Protein AF-A0A920GKY6-F1 (afdb_monomer_lite)

Structure (mmCIF, N/CA/C/O backbone):
data_AF-A0A920GKY6-F1
#
_entry.id   AF-A0A920GKY6-F1
#
loop_
_atom_site.group_PDB
_atom_site.id
_atom_site.type_symbol
_atom_site.label_atom_id
_atom_site.label_alt_id
_atom_site.label_comp_id
_atom_site.label_asym_id
_atom_site.label_entity_id
_atom_site.label_seq_id
_atom_site.pdbx_PDB_ins_code
_atom_site.Cartn_x
_atom_site.Cartn_y
_atom_site.Cartn_z
_atom_site.occupancy
_atom_site.B_iso_or_equiv
_atom_site.auth_seq_id
_atom_site.auth_comp_id
_atom_site.auth_asym_id
_atom_site.auth_atom_id
_atom_site.pdbx_PDB_model_num
ATOM 1 N N . MET A 1 1 ? -17.896 9.417 9.232 1.00 72.88 1 MET A N 1
ATOM 2 C CA . MET A 1 1 ? -17.866 8.011 9.676 1.00 72.88 1 MET A CA 1
ATOM 3 C C . MET A 1 1 ? -18.155 7.912 11.170 1.00 72.88 1 MET A C 1
ATOM 5 O O . MET A 1 1 ? -19.228 7.448 11.510 1.00 72.88 1 MET A O 1
ATOM 9 N N . TYR A 1 2 ? -17.292 8.456 12.038 1.00 80.12 2 TYR A N 1
ATOM 10 C CA . TYR A 1 2 ? -17.391 8.294 13.503 1.00 80.12 2 TYR A CA 1
ATOM 11 C C . TYR A 1 2 ? -17.757 9.585 14.259 1.00 80.12 2 TYR A C 1
ATOM 13 O O . TYR A 1 2 ? -17.072 9.969 15.203 1.00 80.12 2 TYR A O 1
ATOM 21 N N . LYS A 1 3 ? -18.755 10.343 13.785 1.00 84.50 3 LYS A N 1
ATOM 22 C CA . LYS A 1 3 ? -19.100 11.641 14.401 1.00 84.50 3 LYS A CA 1
ATOM 23 C C . LYS A 1 3 ? -19.996 11.473 15.633 1.00 84.50 3 LYS A C 1
ATOM 25 O O . LYS A 1 3 ? -19.846 12.210 16.600 1.00 84.50 3 LYS A O 1
ATOM 30 N N . ASP A 1 4 ? -20.925 10.527 15.568 1.00 86.75 4 ASP A N 1
ATOM 31 C CA . ASP A 1 4 ? -21.940 10.257 16.585 1.00 86.75 4 ASP A CA 1
ATOM 32 C C . ASP A 1 4 ? -22.305 8.762 16.591 1.00 86.75 4 ASP A C 1
ATOM 34 O O . ASP A 1 4 ? -21.926 8.004 15.694 1.00 86.75 4 ASP A O 1
ATOM 38 N N . GLU A 1 5 ? -23.031 8.316 17.614 1.00 86.56 5 GLU A N 1
ATOM 39 C CA . GLU A 1 5 ? -23.438 6.911 17.765 1.00 86.56 5 GLU A CA 1
ATOM 40 C C . GLU A 1 5 ? -24.434 6.465 16.679 1.00 86.56 5 GLU A C 1
ATOM 42 O O . GLU A 1 5 ? -24.473 5.297 16.275 1.00 86.56 5 GLU A O 1
ATOM 47 N N . ALA A 1 6 ? -25.241 7.400 16.170 1.00 90.62 6 ALA A N 1
ATOM 48 C CA . ALA A 1 6 ? -26.190 7.129 15.097 1.00 90.62 6 ALA A CA 1
ATOM 49 C C . ALA A 1 6 ? -25.467 6.730 13.800 1.00 90.62 6 ALA A C 1
ATOM 51 O O . ALA A 1 6 ? -25.889 5.789 13.134 1.00 90.62 6 ALA A O 1
ATOM 52 N N . SER A 1 7 ? -24.355 7.390 13.475 1.00 87.62 7 SER A N 1
ATOM 53 C CA . SER A 1 7 ? -23.512 7.085 12.317 1.00 87.62 7 SER A CA 1
ATOM 54 C C . SER A 1 7 ? -22.538 5.931 12.571 1.00 87.62 7 SER A C 1
ATOM 56 O O . SER A 1 7 ? -22.391 5.068 11.708 1.00 87.62 7 SER A O 1
ATOM 58 N N . SER A 1 8 ? -21.919 5.849 13.751 1.00 85.69 8 SER A N 1
ATOM 59 C CA . SER A 1 8 ? -20.837 4.884 14.035 1.00 85.69 8 SER A CA 1
ATOM 60 C C . SER A 1 8 ? -21.281 3.416 14.006 1.00 85.69 8 SER A C 1
ATOM 62 O O . SER A 1 8 ? -20.471 2.526 13.728 1.00 85.69 8 SER A O 1
ATOM 64 N N . ARG A 1 9 ? -22.572 3.143 14.238 1.00 88.44 9 ARG A N 1
ATOM 65 C CA . ARG A 1 9 ? -23.128 1.779 14.212 1.00 88.44 9 ARG A CA 1
ATOM 66 C C . ARG A 1 9 ? -23.032 1.086 12.848 1.00 88.44 9 ARG A C 1
ATOM 68 O O . ARG A 1 9 ? -23.122 -0.130 12.803 1.00 88.44 9 ARG A O 1
ATOM 75 N N . TYR A 1 10 ? -22.830 1.836 11.763 1.00 88.81 10 TYR A N 1
ATOM 76 C CA . TYR A 1 10 ? -22.841 1.305 10.394 1.00 88.81 10 TYR A CA 1
ATOM 77 C C . TYR A 1 10 ? -21.455 1.004 9.800 1.00 88.81 10 TYR A C 1
ATOM 79 O O . TYR A 1 10 ? -21.377 0.617 8.640 1.00 88.81 10 TYR A O 1
ATOM 87 N N . TYR A 1 11 ? -20.360 1.214 10.539 1.00 83.62 11 TYR A N 1
ATOM 88 C CA . TYR A 1 11 ? -19.008 1.162 9.956 1.00 83.62 11 TYR A CA 1
ATOM 89 C C . TYR A 1 11 ? -18.074 0.222 10.696 1.00 83.62 11 TYR A C 1
ATOM 91 O O . TYR A 1 11 ? -17.544 0.656 11.693 1.00 83.62 11 TYR A O 1
ATOM 99 N N . ASP A 1 12 ? -17.814 -1.012 10.278 1.00 83.12 12 ASP A N 1
ATOM 100 C CA . ASP A 1 12 ? -16.954 -1.945 11.045 1.00 83.12 12 ASP A CA 1
ATOM 101 C C . ASP A 1 12 ? -15.446 -1.705 10.962 1.00 83.12 12 ASP A C 1
ATOM 103 O O . ASP A 1 12 ? -14.667 -2.394 11.626 1.00 83.12 12 ASP A O 1
ATOM 107 N N . GLY A 1 13 ? -15.014 -0.722 10.175 1.00 82.94 13 GLY A N 1
ATOM 108 C CA . GLY A 1 13 ? -13.602 -0.512 9.893 1.00 82.94 13 GLY A CA 1
ATOM 109 C C . GLY A 1 13 ? -13.310 0.767 9.145 1.00 82.94 13 GLY A C 1
ATOM 110 O O . GLY A 1 13 ? -14.203 1.416 8.597 1.00 82.94 13 GLY A O 1
ATOM 111 N N . THR A 1 14 ? -12.020 1.068 9.059 1.00 83.31 14 THR A N 1
ATOM 112 C CA . THR A 1 14 ? -11.485 1.984 8.054 1.00 83.31 14 THR A CA 1
ATOM 113 C C . THR A 1 14 ? -10.545 1.202 7.145 1.00 83.31 14 THR A C 1
ATOM 115 O O . THR A 1 14 ? -9.570 0.627 7.607 1.00 83.31 14 THR A O 1
ATOM 118 N N . ALA A 1 15 ? -10.810 1.173 5.842 1.00 84.56 15 ALA A N 1
ATOM 119 C CA . ALA A 1 15 ? -9.850 0.636 4.881 1.00 84.56 15 ALA A CA 1
ATOM 120 C C . ALA A 1 15 ? -8.891 1.746 4.419 1.00 84.56 15 ALA A C 1
ATOM 122 O O . ALA A 1 15 ? -9.326 2.878 4.196 1.00 84.56 15 ALA A O 1
ATOM 123 N N . ILE A 1 16 ? -7.602 1.431 4.275 1.00 82.12 16 ILE A N 1
ATOM 124 C CA . ILE A 1 16 ? -6.538 2.388 3.928 1.00 82.12 16 ILE A CA 1
ATOM 125 C C . ILE A 1 16 ? -5.760 1.869 2.720 1.00 82.12 16 ILE A C 1
ATOM 127 O O . ILE A 1 16 ? -5.479 0.677 2.631 1.00 82.12 16 ILE A O 1
ATOM 131 N N . HIS A 1 17 ? -5.414 2.756 1.786 1.00 83.75 17 HIS A N 1
ATOM 132 C CA . HIS A 1 17 ? -4.633 2.426 0.592 1.00 83.75 17 HIS A CA 1
ATOM 133 C C . HIS A 1 17 ? -3.266 3.128 0.607 1.00 83.75 17 HIS A C 1
ATOM 135 O O . HIS A 1 17 ? -3.189 4.287 1.015 1.00 83.75 17 HIS A O 1
ATOM 141 N N . TRP A 1 18 ? -2.208 2.476 0.106 1.00 77.38 18 TRP A N 1
ATOM 142 C CA . TRP A 1 18 ? -0.833 3.003 0.160 1.00 77.38 18 TRP A CA 1
ATOM 143 C C . TRP A 1 18 ? -0.257 3.365 -1.214 1.00 77.38 18 TRP A C 1
ATOM 145 O O . TRP A 1 18 ? 0.409 2.571 -1.882 1.00 77.38 18 TRP A O 1
ATOM 155 N N . TYR A 1 19 ? -0.440 4.625 -1.614 1.00 81.00 19 TYR A N 1
ATOM 156 C CA . TYR A 1 19 ? 0.114 5.159 -2.869 1.00 81.00 19 TYR A CA 1
ATOM 157 C C . TYR A 1 19 ? 1.078 6.332 -2.684 1.00 81.00 19 TYR A C 1
ATOM 159 O O . TYR A 1 19 ? 1.637 6.799 -3.672 1.00 81.00 19 TYR A O 1
ATOM 167 N N . GLU A 1 20 ? 1.287 6.785 -1.449 1.00 87.25 20 GLU A N 1
ATOM 168 C CA . GLU A 1 20 ? 1.950 8.060 -1.142 1.00 87.25 20 GLU A CA 1
ATOM 169 C C . GLU A 1 20 ? 3.467 7.943 -0.925 1.00 87.25 20 GLU A C 1
ATOM 171 O O . GLU A 1 20 ? 4.168 8.949 -0.929 1.00 87.25 20 GLU A O 1
ATOM 176 N N . SER A 1 21 ? 4.003 6.728 -0.774 1.00 90.69 21 SER A N 1
ATOM 177 C CA . SER A 1 21 ? 5.447 6.493 -0.695 1.00 90.69 21 SER A CA 1
ATOM 178 C C . SER A 1 21 ? 5.827 5.090 -1.172 1.00 90.69 21 SER A C 1
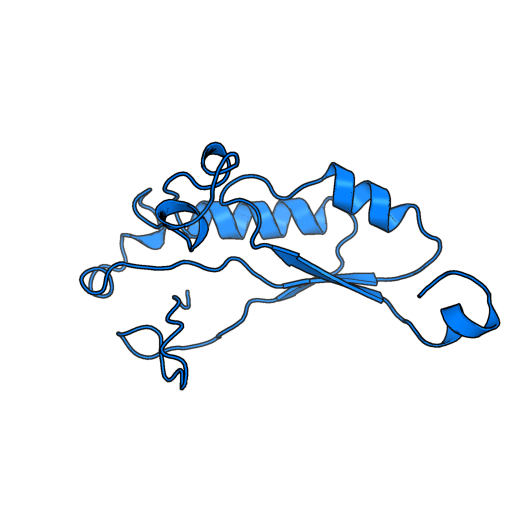ATOM 180 O O . SER A 1 21 ? 5.033 4.148 -1.100 1.00 90.69 21 SER A O 1
ATOM 182 N N . THR A 1 22 ? 7.063 4.941 -1.655 1.00 90.44 22 THR A N 1
ATOM 183 C CA . THR A 1 22 ? 7.682 3.639 -1.944 1.00 90.44 22 THR A CA 1
ATOM 184 C C . THR A 1 22 ? 8.471 3.071 -0.769 1.00 90.44 22 THR A C 1
ATOM 186 O O . THR A 1 22 ? 8.962 1.940 -0.861 1.00 90.44 22 THR A O 1
ATOM 189 N N . TYR A 1 23 ? 8.621 3.826 0.326 1.00 91.31 23 TYR A N 1
ATOM 190 C CA . TYR A 1 23 ? 9.391 3.379 1.479 1.00 91.31 23 TYR A CA 1
ATOM 191 C C . TYR A 1 23 ? 8.773 3.663 2.845 1.00 91.31 23 TYR A C 1
ATOM 193 O O . TYR A 1 23 ? 9.112 2.941 3.787 1.00 91.31 23 TYR A O 1
ATOM 201 N N . ASP A 1 24 ? 7.942 4.690 2.963 1.00 92.81 24 ASP A N 1
ATOM 202 C CA . ASP A 1 24 ? 7.258 5.038 4.197 1.00 92.81 24 ASP A CA 1
ATOM 203 C C . ASP A 1 24 ? 5.864 4.409 4.209 1.00 92.81 24 ASP A C 1
ATOM 205 O O . ASP A 1 24 ? 5.128 4.482 3.226 1.00 92.81 24 ASP A O 1
ATOM 209 N N . TYR A 1 25 ? 5.526 3.769 5.322 1.00 89.06 25 TYR A N 1
ATOM 210 C CA . TYR A 1 25 ? 4.214 3.168 5.553 1.00 89.06 25 TYR A CA 1
ATOM 211 C C . TYR A 1 25 ? 3.365 4.019 6.508 1.00 89.06 25 TYR A C 1
ATOM 213 O O . TYR A 1 25 ? 2.309 3.564 6.940 1.00 89.06 25 TYR A O 1
ATOM 221 N N . PHE A 1 26 ? 3.822 5.239 6.830 1.00 92.50 26 PHE A N 1
ATOM 222 C CA . PHE A 1 26 ? 3.060 6.268 7.541 1.00 92.50 26 PHE A CA 1
ATOM 223 C C . PHE A 1 26 ? 2.519 5.781 8.901 1.00 92.50 26 PHE A C 1
ATOM 225 O O . PHE A 1 26 ? 1.305 5.710 9.128 1.00 92.50 26 PHE A O 1
ATOM 232 N N . PRO A 1 27 ? 3.416 5.388 9.831 1.00 91.56 27 PRO A N 1
ATOM 233 C CA . PRO A 1 27 ? 3.019 4.872 11.139 1.00 91.56 27 PRO A CA 1
ATOM 234 C C . PRO A 1 27 ? 2.226 5.894 11.959 1.00 91.56 27 PRO A C 1
ATOM 236 O O . PRO A 1 27 ? 1.320 5.508 12.693 1.00 91.56 27 PRO A O 1
ATOM 239 N N . GLU A 1 28 ? 2.534 7.190 11.857 1.00 92.75 28 GLU A N 1
ATOM 240 C CA . GLU A 1 28 ? 1.853 8.225 12.644 1.00 92.75 28 GLU A CA 1
ATOM 241 C C . GLU A 1 28 ? 0.375 8.342 12.262 1.00 92.75 28 GLU A C 1
ATOM 243 O O . GLU A 1 28 ? -0.488 8.471 13.133 1.00 92.75 28 GLU A O 1
ATOM 248 N N . GLU A 1 29 ? 0.071 8.217 10.975 1.00 90.06 29 GLU A N 1
ATOM 249 C CA . GLU A 1 29 ? -1.267 8.232 10.403 1.00 90.06 29 GLU A CA 1
ATOM 250 C C . GLU A 1 29 ? -2.060 6.995 10.830 1.00 90.06 29 GLU A C 1
ATOM 252 O O . GLU A 1 29 ? -3.232 7.113 11.198 1.00 90.06 29 GLU A O 1
ATOM 257 N N . LEU A 1 30 ? -1.415 5.824 10.858 1.00 88.31 30 LEU A N 1
ATOM 258 C CA . LEU A 1 30 ? -2.015 4.592 11.372 1.00 88.31 30 LEU A CA 1
ATOM 259 C C . LEU A 1 30 ? -2.333 4.700 12.869 1.00 88.31 30 LEU A C 1
ATOM 261 O O . LEU A 1 30 ? -3.449 4.402 13.298 1.00 88.31 30 LEU A O 1
ATOM 265 N N . GLN A 1 31 ? -1.392 5.202 13.670 1.00 89.00 31 GLN A N 1
ATOM 266 C CA . GLN A 1 31 ? -1.604 5.428 15.102 1.00 89.00 31 GLN A CA 1
ATOM 267 C C . GLN A 1 31 ? -2.677 6.496 15.351 1.00 89.00 31 GLN A C 1
ATOM 269 O O . GLN A 1 31 ? -3.483 6.378 16.275 1.00 89.00 31 GLN A O 1
ATOM 274 N N . TYR A 1 32 ? -2.725 7.542 14.525 1.00 87.06 32 TYR A N 1
ATOM 275 C CA . TYR A 1 32 ? -3.779 8.549 14.571 1.00 87.06 32 TYR A CA 1
ATOM 276 C C . TYR A 1 32 ? -5.153 7.945 14.258 1.00 87.06 32 TYR A C 1
ATOM 278 O O . TYR A 1 32 ? -6.118 8.228 14.972 1.00 87.06 32 TYR A O 1
ATOM 286 N N . ALA A 1 33 ? -5.243 7.093 13.234 1.00 82.62 33 ALA A N 1
ATOM 287 C CA . ALA A 1 33 ? -6.472 6.396 12.878 1.00 82.62 33 ALA A CA 1
ATOM 288 C C . ALA A 1 33 ? -6.947 5.476 14.015 1.00 82.62 33 ALA A C 1
ATOM 290 O O . ALA A 1 33 ? -8.128 5.505 14.362 1.00 82.62 33 ALA A O 1
ATOM 291 N N . HIS A 1 34 ? -6.031 4.749 14.662 1.00 83.75 34 HIS A N 1
ATOM 292 C CA . HIS A 1 34 ? -6.350 3.843 15.770 1.00 83.75 34 HIS A CA 1
ATOM 293 C C . HIS A 1 34 ? -6.887 4.550 17.026 1.00 83.75 34 HIS A C 1
ATOM 295 O O . HIS A 1 34 ? -7.708 3.992 17.750 1.00 83.75 34 HIS A O 1
ATOM 301 N N . LYS A 1 35 ? -6.492 5.806 17.287 1.00 82.75 35 LYS A N 1
ATOM 302 C CA . LYS A 1 35 ? -7.019 6.590 18.427 1.00 82.75 35 LYS A CA 1
ATOM 303 C C . LYS A 1 35 ? -8.536 6.820 18.359 1.00 82.75 35 LYS A C 1
ATOM 305 O O . LYS A 1 35 ? -9.126 7.281 19.337 1.00 82.75 35 LYS A O 1
ATOM 310 N N . ARG A 1 36 ? -9.181 6.553 17.219 1.00 74.00 36 ARG A N 1
ATOM 311 C CA . ARG A 1 36 ? -10.638 6.628 17.069 1.00 74.00 36 ARG A CA 1
ATOM 312 C C . ARG A 1 36 ? -11.268 5.362 17.676 1.00 74.00 36 ARG A C 1
ATOM 314 O O . ARG A 1 36 ? -10.872 4.258 17.312 1.00 74.00 36 ARG A O 1
ATOM 321 N N . PRO A 1 37 ? -12.247 5.491 18.588 1.00 58.19 37 PRO A N 1
ATOM 322 C CA . PRO A 1 37 ? -12.835 4.343 19.264 1.00 58.19 37 PRO A CA 1
ATOM 323 C C . PRO A 1 37 ? -13.547 3.441 18.259 1.00 58.19 37 PRO A C 1
ATOM 325 O O . PRO A 1 37 ? -14.510 3.864 17.626 1.00 58.19 37 PRO A O 1
ATOM 328 N N . GLN A 1 38 ? -13.064 2.197 18.199 1.00 57.41 38 GLN A N 1
ATOM 329 C CA . GLN A 1 38 ? -13.552 1.095 17.379 1.00 57.41 38 GLN A CA 1
ATOM 330 C C . GLN A 1 38 ? -13.450 1.389 15.883 1.00 57.41 38 GLN A C 1
ATOM 332 O O . GLN A 1 38 ? -14.263 2.143 15.355 1.00 57.41 38 GLN A O 1
ATOM 337 N N . LYS A 1 39 ? -12.511 0.722 15.196 1.00 58.03 39 LYS A N 1
ATOM 338 C CA . LYS A 1 39 ? -12.844 -0.268 14.160 1.00 58.03 39 LYS A CA 1
ATOM 339 C C . LYS A 1 39 ? -11.675 -0.590 13.212 1.00 58.03 39 LYS A C 1
ATOM 341 O O . LYS A 1 39 ? -10.809 0.237 12.941 1.00 58.03 39 LYS A O 1
ATOM 346 N N . ILE A 1 40 ? -11.679 -1.846 12.778 1.00 54.44 40 ILE A N 1
ATOM 347 C CA . ILE A 1 40 ? -10.619 -2.615 12.116 1.00 54.44 40 ILE A CA 1
ATOM 348 C C . ILE A 1 40 ? -9.985 -1.847 10.951 1.00 54.44 40 ILE A C 1
ATOM 350 O O . ILE A 1 40 ? -10.700 -1.363 10.067 1.00 54.44 40 ILE A O 1
ATOM 354 N N . SER A 1 41 ? -8.653 -1.756 10.922 1.00 55.34 41 SER A N 1
ATOM 355 C CA . SER A 1 41 ? -7.948 -1.194 9.767 1.00 55.34 41 SER A CA 1
ATOM 356 C C . SER A 1 41 ? -7.555 -2.311 8.804 1.00 55.34 41 SER A C 1
ATOM 358 O O . SER A 1 41 ? -6.807 -3.206 9.178 1.00 55.34 41 SER A O 1
ATOM 360 N N . HIS A 1 42 ? -8.069 -2.281 7.572 1.00 52.28 42 HIS A N 1
ATOM 361 C CA . HIS A 1 42 ? -7.614 -3.159 6.486 1.00 52.28 42 HIS A CA 1
ATOM 362 C C . HIS A 1 42 ? -6.748 -2.339 5.534 1.00 52.28 42 HIS A C 1
ATOM 364 O O . HIS A 1 42 ? -7.191 -1.306 5.030 1.00 52.28 42 HIS A O 1
ATOM 370 N N . SER A 1 43 ? -5.520 -2.784 5.281 1.00 50.25 43 SER A N 1
ATOM 371 C CA . SER A 1 43 ? -4.623 -2.128 4.331 1.00 50.25 43 SER A CA 1
ATOM 372 C C . SER A 1 43 ? -4.725 -2.767 2.946 1.00 50.25 43 SER A C 1
ATOM 374 O O . SER A 1 43 ? -4.729 -3.992 2.819 1.00 50.25 43 SER A O 1
ATOM 376 N N . ASN A 1 44 ? -4.777 -1.931 1.909 1.00 47.09 44 ASN A N 1
ATOM 377 C CA . ASN A 1 44 ? -4.731 -2.328 0.509 1.00 47.09 44 ASN A CA 1
ATOM 378 C C . ASN A 1 44 ? -3.580 -1.608 -0.223 1.00 47.09 44 ASN A C 1
ATOM 380 O O . ASN A 1 44 ? -3.669 -0.435 -0.584 1.00 47.09 44 ASN A O 1
ATOM 384 N N . ARG A 1 45 ? -2.515 -2.384 -0.436 1.00 55.38 45 ARG A N 1
ATOM 385 C CA . ARG A 1 45 ? -1.535 -2.357 -1.535 1.00 55.38 45 ARG A CA 1
ATOM 386 C C . ARG A 1 45 ? -0.638 -1.140 -1.869 1.00 55.38 45 ARG A C 1
ATOM 388 O O . ARG A 1 45 ? -1.062 0.005 -1.926 1.00 55.38 45 ARG A O 1
ATOM 395 N N . SER A 1 46 ? 0.573 -1.521 -2.331 1.00 44.19 46 SER A N 1
ATOM 396 C CA . SER A 1 46 ? 1.543 -0.868 -3.241 1.00 44.19 46 SER A CA 1
ATOM 397 C C . SER A 1 46 ? 1.255 -0.998 -4.768 1.00 44.19 46 SER A C 1
ATOM 399 O O . SER A 1 46 ? 1.277 -2.091 -5.343 1.00 44.19 46 SER A O 1
ATOM 401 N N . LEU A 1 47 ? 1.103 0.128 -5.483 1.00 51.03 47 LEU A N 1
ATOM 402 C CA . LEU A 1 47 ? 1.255 0.175 -6.951 1.00 51.03 47 LEU A CA 1
ATOM 403 C C . LEU A 1 47 ? 2.743 0.049 -7.310 1.00 51.03 47 LEU A C 1
ATOM 405 O O . LEU A 1 47 ? 3.540 0.879 -6.874 1.00 51.03 47 LEU A O 1
ATOM 409 N N . CYS A 1 48 ? 3.117 -0.918 -8.149 1.00 53.94 48 CYS A N 1
ATOM 410 C CA . CYS A 1 48 ? 4.395 -0.875 -8.864 1.00 53.94 48 CYS A CA 1
ATOM 411 C C . CYS A 1 48 ? 4.121 -0.693 -10.356 1.00 53.94 48 CYS A C 1
ATOM 413 O O . CYS A 1 48 ? 3.314 -1.425 -10.933 1.00 53.94 48 CYS A O 1
ATOM 415 N N . ARG A 1 49 ? 4.816 0.256 -10.979 1.00 51.53 49 ARG A N 1
ATOM 416 C CA . ARG A 1 49 ? 4.812 0.483 -12.422 1.00 51.53 49 ARG A CA 1
ATOM 417 C C . ARG A 1 49 ? 6.173 0.061 -12.962 1.00 51.53 49 ARG A C 1
ATOM 419 O O . ARG A 1 49 ? 7.188 0.682 -12.654 1.00 51.53 49 ARG A O 1
ATOM 426 N N . LEU A 1 50 ? 6.195 -1.006 -13.756 1.00 53.81 50 LEU A N 1
ATOM 427 C CA . LEU A 1 50 ? 7.396 -1.445 -14.465 1.00 53.81 50 LEU A CA 1
ATOM 428 C C . LEU A 1 50 ? 7.401 -0.874 -15.883 1.00 53.81 50 LEU A C 1
ATOM 430 O O . LEU A 1 50 ? 6.376 -0.839 -16.564 1.00 53.81 50 LEU A O 1
ATOM 434 N N . ARG A 1 51 ? 8.578 -0.466 -16.357 1.00 50.62 51 ARG A N 1
ATOM 435 C CA . ARG A 1 51 ? 8.800 -0.221 -17.785 1.00 50.62 51 ARG A CA 1
ATOM 436 C C . ARG A 1 51 ? 8.726 -1.575 -18.508 1.00 50.62 51 ARG A C 1
ATOM 438 O O . ARG A 1 51 ? 9.331 -2.540 -18.046 1.00 50.62 51 ARG A O 1
ATOM 445 N N . SER A 1 52 ? 8.009 -1.642 -19.630 1.00 43.09 52 SER A N 1
ATOM 446 C CA . SER A 1 52 ? 7.527 -2.857 -20.323 1.00 43.09 52 SER A CA 1
ATOM 447 C C . SER A 1 52 ? 8.557 -3.949 -20.676 1.00 43.09 52 SER A C 1
ATOM 449 O O . SER A 1 52 ? 8.160 -5.023 -21.104 1.00 43.09 52 SER A O 1
ATOM 451 N N . ALA A 1 53 ? 9.859 -3.713 -20.504 1.00 41.56 53 ALA A N 1
ATOM 452 C CA . ALA A 1 53 ? 10.925 -4.684 -20.768 1.00 41.56 53 ALA A CA 1
ATOM 453 C C . ALA A 1 53 ? 11.287 -5.581 -19.559 1.00 41.56 53 ALA A C 1
ATOM 455 O O . ALA A 1 53 ? 12.170 -6.424 -19.671 1.00 41.56 53 ALA A O 1
ATOM 456 N N . CYS A 1 54 ? 10.657 -5.392 -18.391 1.00 48.94 54 CYS A N 1
ATOM 457 C CA . CYS A 1 54 ? 11.151 -5.953 -17.120 1.00 48.94 54 CYS A CA 1
ATOM 458 C C . CYS A 1 54 ? 10.544 -7.307 -16.696 1.00 48.94 54 CYS A C 1
ATOM 460 O O . CYS A 1 54 ? 10.988 -7.878 -15.705 1.00 48.94 54 CYS A O 1
ATOM 462 N N . LEU A 1 55 ? 9.540 -7.834 -17.403 1.00 49.34 55 LEU A N 1
ATOM 463 C CA . LEU A 1 55 ? 8.783 -9.017 -16.959 1.00 49.34 55 LEU A CA 1
ATOM 464 C C . LEU A 1 55 ? 9.467 -10.378 -17.183 1.00 49.34 55 LEU A C 1
ATOM 466 O O . LEU A 1 55 ? 8.958 -11.395 -16.720 1.00 49.34 55 LEU A O 1
ATOM 470 N N . GLU A 1 56 ? 10.626 -10.426 -17.840 1.00 51.38 56 GLU A N 1
ATOM 471 C CA . GLU A 1 56 ? 11.312 -11.697 -18.126 1.00 51.38 56 GLU A CA 1
ATOM 472 C C . GLU A 1 56 ? 12.225 -12.197 -16.991 1.00 51.38 56 GLU A C 1
ATOM 474 O O . GLU A 1 56 ? 12.649 -13.352 -17.009 1.00 51.38 56 GLU A O 1
ATOM 479 N N . ARG A 1 57 ? 12.541 -11.375 -15.978 1.00 52.25 57 ARG A N 1
ATOM 480 C CA . ARG A 1 57 ? 13.536 -11.734 -14.950 1.00 52.25 57 ARG A CA 1
ATOM 481 C C . ARG A 1 57 ? 12.9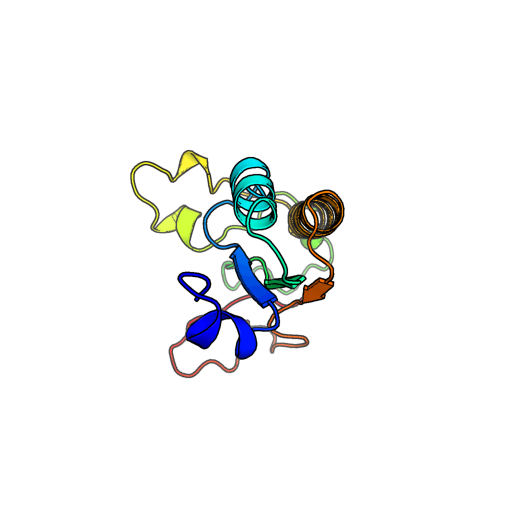22 -11.818 -13.553 1.00 52.25 57 ARG A C 1
ATOM 483 O O . ARG A 1 57 ? 12.750 -10.811 -12.875 1.00 52.25 57 ARG A O 1
ATOM 490 N N . ARG A 1 58 ? 12.722 -13.053 -13.066 1.00 56.97 58 ARG A N 1
ATOM 491 C CA . ARG A 1 58 ? 12.338 -13.390 -11.671 1.00 56.97 58 ARG A CA 1
ATOM 492 C C . ARG A 1 58 ? 13.231 -12.749 -10.591 1.00 56.97 58 ARG A C 1
ATOM 494 O O . ARG A 1 58 ? 12.847 -12.698 -9.432 1.00 56.97 58 ARG A O 1
ATOM 501 N N . GLN A 1 59 ? 14.415 -12.266 -10.960 1.00 56.81 59 GLN A N 1
ATOM 502 C CA . GLN A 1 59 ? 15.413 -11.687 -10.060 1.00 56.81 59 GLN A CA 1
ATOM 503 C C . GLN A 1 59 ? 15.074 -10.253 -9.606 1.00 56.81 59 GLN A C 1
ATOM 505 O O . GLN A 1 59 ? 15.543 -9.810 -8.560 1.00 56.81 59 GLN A O 1
ATOM 510 N N . MET A 1 60 ? 14.194 -9.546 -10.325 1.00 61.53 60 MET A N 1
ATOM 511 C CA . MET A 1 60 ? 13.943 -8.119 -10.088 1.00 61.53 60 MET A CA 1
ATOM 512 C C . MET A 1 60 ? 13.065 -7.805 -8.870 1.00 61.53 60 MET A C 1
ATOM 514 O O . MET A 1 60 ? 13.101 -6.677 -8.388 1.00 61.53 60 MET A O 1
ATOM 518 N N . VAL A 1 61 ? 12.328 -8.773 -8.305 1.00 70.31 61 VAL A N 1
ATOM 519 C CA . VAL A 1 61 ? 11.621 -8.559 -7.021 1.00 70.31 61 VAL A CA 1
ATOM 520 C C . VAL A 1 61 ? 12.591 -8.221 -5.884 1.00 70.31 61 VAL A C 1
ATOM 522 O O . VAL A 1 61 ? 12.197 -7.570 -4.916 1.00 70.31 61 VAL A O 1
ATOM 525 N N . LEU A 1 62 ? 13.858 -8.628 -6.032 1.00 78.44 62 LEU A N 1
ATOM 526 C CA . LEU A 1 62 ? 14.947 -8.397 -5.087 1.00 78.44 62 LEU A CA 1
ATOM 527 C C . LEU A 1 62 ? 15.769 -7.135 -5.416 1.00 78.44 62 LEU A C 1
ATOM 529 O O . LEU A 1 62 ? 16.413 -6.577 -4.527 1.00 78.44 62 LEU A O 1
ATOM 533 N N . GLU A 1 63 ? 15.756 -6.670 -6.668 1.00 84.31 63 GLU A N 1
ATOM 534 C CA . GLU A 1 63 ? 16.574 -5.545 -7.140 1.00 84.31 63 GLU A CA 1
ATOM 535 C C . GLU A 1 63 ? 15.864 -4.198 -6.972 1.00 84.31 63 GLU A C 1
ATOM 537 O O . GLU A 1 63 ? 14.652 -4.088 -7.134 1.00 84.31 63 GLU A O 1
ATOM 542 N N . LYS A 1 64 ? 16.622 -3.129 -6.692 1.00 87.62 64 LYS A N 1
ATOM 543 C CA . LYS A 1 64 ? 16.077 -1.777 -6.476 1.00 87.62 64 LYS A CA 1
ATOM 544 C C . LYS A 1 64 ? 15.829 -1.005 -7.777 1.00 87.62 64 LYS A C 1
ATOM 546 O O . LYS A 1 64 ? 16.246 0.141 -7.905 1.00 87.62 64 LYS A O 1
ATOM 551 N N . GLU A 1 65 ? 15.141 -1.625 -8.729 1.00 85.38 65 GLU A N 1
ATOM 552 C CA . GLU A 1 65 ? 14.872 -1.035 -10.048 1.00 85.38 65 GLU A CA 1
ATOM 553 C C . GLU A 1 65 ? 13.392 -0.723 -10.302 1.00 85.38 65 GLU A C 1
ATOM 555 O O . GLU A 1 65 ? 13.071 -0.031 -11.270 1.00 85.38 65 GLU A O 1
ATOM 560 N N . ALA A 1 66 ? 12.482 -1.176 -9.433 1.00 83.25 66 ALA A N 1
ATOM 561 C CA . ALA A 1 66 ? 11.063 -0.880 -9.579 1.00 83.25 66 ALA A CA 1
ATOM 562 C C . ALA A 1 66 ? 10.751 0.577 -9.220 1.00 83.25 66 ALA A C 1
ATOM 564 O O . ALA A 1 66 ? 11.362 1.169 -8.330 1.00 83.25 66 ALA A O 1
ATOM 565 N N . THR A 1 67 ? 9.753 1.132 -9.899 1.00 86.00 67 THR A N 1
ATOM 566 C CA . THR A 1 67 ? 9.218 2.480 -9.684 1.00 86.00 67 THR A CA 1
ATOM 567 C C . THR A 1 67 ? 7.713 2.410 -9.454 1.00 86.00 67 THR A C 1
ATOM 569 O O . THR A 1 67 ? 7.075 1.412 -9.790 1.00 86.00 67 THR A O 1
ATOM 572 N N . ASP A 1 68 ? 7.120 3.464 -8.907 1.00 86.19 68 ASP A N 1
ATOM 573 C CA . ASP A 1 68 ? 5.669 3.638 -8.875 1.00 86.19 68 ASP A CA 1
ATOM 574 C C . ASP A 1 68 ? 5.246 4.853 -9.716 1.00 86.19 68 ASP A C 1
ATOM 576 O O . ASP A 1 68 ? 6.041 5.421 -10.465 1.00 86.19 68 ASP A O 1
ATOM 580 N N . TRP A 1 69 ? 3.973 5.235 -9.633 1.00 84.56 69 TRP A N 1
ATOM 581 C CA . TRP A 1 69 ? 3.455 6.402 -10.346 1.00 84.56 69 TRP A CA 1
ATOM 582 C C . TRP A 1 69 ? 4.141 7.708 -9.910 1.00 84.56 69 TRP A C 1
ATOM 584 O O . TRP A 1 69 ? 4.344 8.604 -10.730 1.00 84.56 69 TRP A O 1
ATOM 594 N N . GLY A 1 70 ? 4.519 7.827 -8.636 1.00 88.25 70 GLY A N 1
ATOM 595 C CA . GLY A 1 70 ? 5.090 9.050 -8.096 1.00 88.25 70 GLY A CA 1
ATOM 596 C C . GLY A 1 70 ? 6.521 9.303 -8.568 1.00 88.25 70 GLY A C 1
ATOM 597 O O . GLY A 1 70 ? 6.935 10.458 -8.658 1.00 88.25 70 GLY A O 1
ATOM 598 N N . TYR A 1 71 ? 7.244 8.253 -8.969 1.00 89.25 71 TYR A N 1
ATOM 599 C CA . TYR A 1 71 ? 8.576 8.384 -9.563 1.00 89.25 71 TYR A CA 1
ATOM 600 C C . TYR A 1 71 ? 8.583 9.315 -10.785 1.00 89.25 71 TYR A C 1
ATOM 602 O O . TYR A 1 71 ? 9.457 10.175 -10.911 1.00 89.25 71 TYR A O 1
ATOM 610 N N . ASP A 1 72 ? 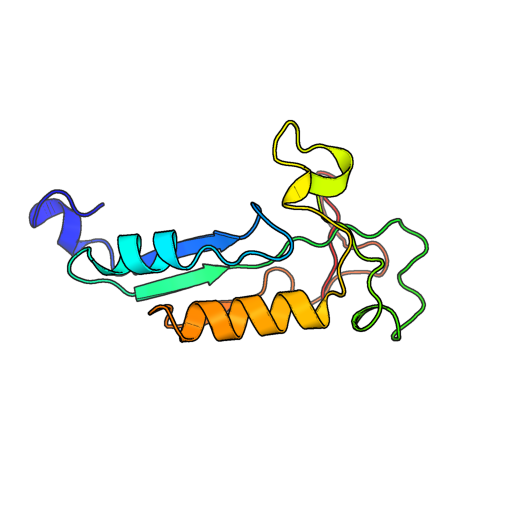7.597 9.187 -11.673 1.00 87.12 72 ASP A N 1
ATOM 611 C CA . ASP A 1 72 ? 7.490 10.023 -12.872 1.00 87.12 72 ASP A CA 1
ATOM 612 C C . ASP A 1 72 ? 6.747 11.333 -12.572 1.00 87.12 72 ASP A C 1
ATOM 614 O O . ASP A 1 72 ? 7.214 12.410 -12.948 1.00 87.12 72 ASP A O 1
ATOM 618 N N . TRP A 1 73 ? 5.607 11.236 -11.879 1.00 87.00 73 TRP A N 1
ATOM 619 C CA . TRP A 1 73 ? 4.574 12.277 -11.884 1.00 87.00 73 TRP A CA 1
ATOM 620 C C . TRP A 1 73 ? 4.452 13.079 -10.583 1.00 87.00 73 TRP A C 1
ATOM 622 O O . TRP A 1 73 ? 3.799 14.124 -10.588 1.00 87.00 73 TRP A O 1
ATOM 632 N N . ARG A 1 74 ? 5.035 12.631 -9.459 1.00 90.38 74 ARG A N 1
ATOM 633 C CA . ARG A 1 74 ? 4.906 13.364 -8.187 1.00 90.38 74 ARG A CA 1
ATOM 634 C C . ARG A 1 74 ? 5.686 14.676 -8.263 1.00 90.38 74 ARG A C 1
ATOM 636 O O . ARG A 1 74 ? 6.793 14.732 -8.794 1.00 90.38 74 ARG A O 1
ATOM 643 N N . GLY A 1 75 ? 5.097 15.730 -7.701 1.00 92.81 75 GLY A N 1
ATOM 644 C CA . GLY A 1 75 ? 5.715 17.050 -7.591 1.00 92.81 75 GLY A CA 1
ATOM 645 C C . GLY A 1 75 ? 6.756 17.122 -6.467 1.00 92.81 75 GLY A C 1
ATOM 646 O O . GLY A 1 75 ? 7.740 16.391 -6.451 1.00 92.81 75 GLY A O 1
ATOM 647 N N . ARG A 1 76 ? 6.538 18.021 -5.498 1.00 92.31 76 ARG A N 1
ATOM 648 C CA . ARG A 1 76 ? 7.497 18.301 -4.408 1.00 92.31 76 ARG A CA 1
ATOM 649 C C . ARG A 1 76 ? 7.845 17.082 -3.546 1.00 92.31 76 ARG A C 1
ATOM 651 O O . ARG A 1 76 ? 8.959 16.990 -3.051 1.00 92.31 76 ARG A O 1
ATOM 658 N N . GLU A 1 77 ? 6.926 16.133 -3.419 1.00 94.06 77 GLU A N 1
ATOM 659 C CA . GLU A 1 77 ? 7.089 14.918 -2.608 1.00 94.06 77 GLU A CA 1
ATOM 660 C C . GLU A 1 77 ? 7.701 13.749 -3.384 1.00 94.06 77 GLU A C 1
ATOM 662 O O . GLU A 1 77 ? 7.674 12.611 -2.933 1.00 94.06 77 GLU A O 1
ATOM 667 N N . LYS A 1 78 ? 8.301 13.999 -4.552 1.00 92.88 78 LYS A N 1
ATOM 668 C CA . LYS A 1 78 ? 8.989 12.963 -5.337 1.00 92.88 78 LYS A CA 1
ATOM 669 C C . LYS A 1 78 ? 10.083 12.228 -4.554 1.00 92.88 78 LYS A C 1
ATOM 671 O O . LYS A 1 78 ? 10.388 11.081 -4.870 1.00 92.88 78 LYS A O 1
ATOM 676 N N . TYR A 1 79 ? 10.631 12.845 -3.505 1.00 94.50 79 TYR A N 1
ATOM 677 C CA . TYR A 1 79 ? 11.572 12.192 -2.594 1.00 94.50 79 TYR A CA 1
ATOM 678 C C . TYR A 1 79 ? 10.972 10.980 -1.861 1.00 94.50 79 TYR A C 1
ATOM 680 O O . TYR A 1 79 ? 11.737 10.109 -1.464 1.00 94.50 79 TYR A O 1
ATOM 688 N N . LEU A 1 80 ? 9.640 10.885 -1.732 1.00 94.94 80 LEU A N 1
ATOM 689 C CA . LEU A 1 80 ? 8.928 9.723 -1.184 1.00 94.94 80 LEU A CA 1
ATOM 690 C C . LEU A 1 80 ? 8.842 8.547 -2.163 1.00 94.94 80 LEU A C 1
ATOM 692 O O . LEU A 1 80 ? 8.459 7.452 -1.753 1.00 94.94 80 LEU A O 1
ATOM 696 N N . HIS A 1 81 ? 9.213 8.750 -3.431 1.00 93.31 81 HIS A N 1
ATOM 697 C CA . HIS A 1 81 ? 9.073 7.766 -4.503 1.00 93.31 81 HIS A CA 1
ATOM 698 C C . HIS A 1 81 ? 10.406 7.388 -5.178 1.00 93.31 81 HIS A C 1
ATOM 700 O O . HIS A 1 81 ? 10.494 7.413 -6.408 1.00 93.31 81 HIS A O 1
ATOM 706 N N . PRO A 1 82 ? 11.481 7.040 -4.441 1.00 93.44 82 PRO A N 1
ATOM 707 C CA . PRO A 1 82 ? 12.680 6.484 -5.056 1.00 93.44 82 PRO A CA 1
ATOM 708 C C . PRO A 1 82 ? 12.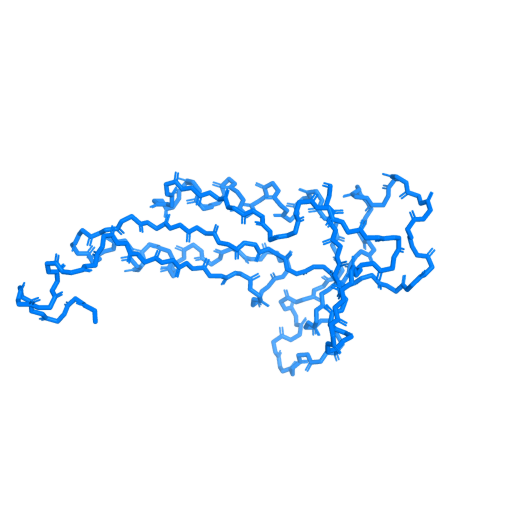402 5.106 -5.666 1.00 93.44 82 PRO A C 1
ATOM 710 O O . PRO A 1 82 ? 11.419 4.440 -5.328 1.00 93.44 82 PRO A O 1
ATOM 713 N N . LYS A 1 83 ? 13.327 4.644 -6.517 1.00 91.50 83 LYS A N 1
ATOM 714 C CA . LYS A 1 83 ? 13.355 3.244 -6.948 1.00 91.50 83 LYS A CA 1
ATOM 715 C C . LYS A 1 83 ? 13.483 2.306 -5.745 1.00 91.50 83 LYS A C 1
ATOM 717 O O . LYS A 1 83 ? 14.164 2.622 -4.767 1.00 91.50 83 LYS A O 1
ATOM 722 N N . TYR A 1 84 ? 12.866 1.137 -5.828 1.00 88.25 84 TYR A N 1
ATOM 723 C CA . TYR A 1 84 ? 12.803 0.183 -4.724 1.00 88.25 84 TYR A CA 1
ATOM 724 C C . TYR A 1 84 ? 12.795 -1.260 -5.222 1.00 88.25 84 TYR A C 1
ATOM 726 O O . TYR A 1 84 ? 12.568 -1.532 -6.398 1.00 88.25 84 TYR A O 1
ATOM 734 N N . ALA A 1 85 ? 13.067 -2.183 -4.300 1.00 88.44 85 ALA A N 1
ATOM 735 C CA . ALA A 1 85 ? 12.863 -3.608 -4.520 1.00 88.44 85 ALA A CA 1
ATOM 736 C C . ALA A 1 85 ? 11.444 -3.969 -4.065 1.00 88.44 85 ALA A C 1
ATOM 738 O O . ALA A 1 85 ? 11.139 -3.734 -2.887 1.00 88.44 85 ALA A O 1
ATOM 739 N N . PRO A 1 86 ? 10.577 -4.507 -4.943 1.00 86.00 86 PRO A N 1
ATOM 740 C CA . PRO A 1 86 ? 9.191 -4.820 -4.604 1.00 86.00 86 PRO A CA 1
ATOM 741 C C . PRO A 1 86 ? 9.045 -5.662 -3.337 1.00 86.00 86 PRO A C 1
ATOM 743 O O . PRO A 1 86 ? 8.236 -5.311 -2.480 1.00 86.00 86 PRO A O 1
ATOM 746 N N . VAL A 1 87 ? 9.886 -6.689 -3.154 1.00 86.38 87 VAL A N 1
ATOM 747 C CA . VAL A 1 87 ? 9.830 -7.560 -1.966 1.00 86.38 87 VAL A CA 1
ATOM 748 C C . VAL A 1 87 ? 10.005 -6.772 -0.666 1.00 86.38 87 VAL A C 1
ATOM 750 O O . VAL A 1 87 ? 9.286 -6.990 0.304 1.00 86.38 87 VAL A O 1
ATOM 753 N N . ASN A 1 88 ? 10.926 -5.804 -0.660 1.00 89.38 88 ASN A N 1
ATOM 754 C CA . ASN A 1 88 ? 11.255 -5.026 0.530 1.00 89.38 88 ASN A CA 1
ATOM 755 C C . ASN A 1 88 ? 10.151 -4.029 0.865 1.00 89.38 88 ASN A C 1
ATOM 757 O O . ASN A 1 88 ? 9.940 -3.741 2.041 1.00 89.38 88 ASN A O 1
ATOM 761 N N . ARG A 1 89 ? 9.473 -3.491 -0.155 1.00 88.12 89 ARG A N 1
ATOM 762 C CA . ARG A 1 89 ? 8.308 -2.625 0.039 1.00 88.12 89 ARG A CA 1
ATOM 763 C C . ARG A 1 89 ? 7.145 -3.429 0.612 1.00 88.12 89 ARG A C 1
ATOM 765 O O . ARG A 1 89 ? 6.662 -3.081 1.676 1.00 88.12 89 ARG A O 1
ATOM 772 N N . TYR A 1 90 ? 6.784 -4.554 -0.011 1.00 87.69 90 TYR A N 1
ATOM 773 C CA . TYR A 1 90 ? 5.683 -5.405 0.459 1.00 87.69 90 TYR A CA 1
ATOM 774 C C . TYR A 1 90 ? 5.912 -5.899 1.888 1.00 87.69 90 TYR A C 1
ATOM 776 O O . TYR A 1 90 ? 5.045 -5.733 2.740 1.00 87.69 90 TYR A O 1
ATOM 784 N N . ALA A 1 91 ? 7.092 -6.456 2.179 1.00 91.31 91 ALA A N 1
ATOM 785 C CA . ALA A 1 91 ? 7.406 -6.945 3.519 1.00 91.31 91 ALA A CA 1
ATOM 786 C C . ALA A 1 91 ? 7.322 -5.827 4.569 1.00 91.31 91 ALA A C 1
ATOM 788 O O . ALA A 1 91 ? 6.773 -6.038 5.649 1.00 91.31 91 ALA A O 1
ATOM 789 N N . ARG A 1 92 ? 7.831 -4.630 4.251 1.00 92.25 92 ARG A N 1
ATOM 790 C CA . ARG A 1 92 ? 7.763 -3.477 5.154 1.00 92.25 92 ARG A CA 1
ATOM 791 C C . ARG A 1 92 ? 6.337 -2.998 5.362 1.00 92.25 92 ARG A C 1
ATOM 793 O O . ARG A 1 92 ? 5.977 -2.764 6.507 1.00 92.25 92 ARG A O 1
ATOM 800 N N . ASP A 1 93 ? 5.553 -2.874 4.298 1.00 90.38 93 ASP A N 1
ATOM 801 C CA . ASP A 1 93 ? 4.171 -2.407 4.381 1.00 90.38 93 ASP A CA 1
ATOM 802 C C . ASP A 1 93 ? 3.336 -3.390 5.211 1.00 90.38 93 ASP A C 1
ATOM 804 O O . ASP A 1 93 ? 2.624 -2.963 6.113 1.00 90.38 93 ASP A O 1
ATOM 808 N N . ILE A 1 94 ? 3.481 -4.703 4.988 1.00 90.81 94 ILE A N 1
ATOM 809 C CA . ILE A 1 94 ? 2.786 -5.744 5.763 1.00 90.81 94 ILE A CA 1
ATOM 810 C C . ILE A 1 94 ? 3.187 -5.678 7.240 1.00 90.81 94 ILE A C 1
ATOM 812 O O . ILE A 1 94 ? 2.327 -5.530 8.105 1.00 90.81 94 ILE A O 1
ATOM 816 N N . ILE A 1 95 ? 4.487 -5.762 7.543 1.00 94.56 95 ILE A N 1
ATOM 817 C CA . ILE A 1 95 ? 4.979 -5.773 8.930 1.00 94.56 95 ILE A CA 1
ATOM 818 C C . ILE A 1 95 ? 4.637 -4.455 9.634 1.00 94.56 95 ILE A C 1
ATOM 820 O O . ILE A 1 95 ? 4.185 -4.460 10.777 1.00 94.56 95 ILE A O 1
ATOM 824 N N . GLY A 1 96 ? 4.835 -3.327 8.952 1.00 92.50 96 GLY A N 1
ATOM 825 C CA . GLY A 1 96 ? 4.523 -1.993 9.449 1.00 92.50 96 GLY A CA 1
ATOM 826 C C . GLY A 1 96 ? 3.040 -1.844 9.764 1.00 92.50 96 GLY A C 1
ATOM 827 O O . GLY A 1 96 ? 2.702 -1.435 10.868 1.00 92.50 96 GLY A O 1
ATOM 828 N N . CYS A 1 97 ? 2.157 -2.256 8.854 1.00 90.81 97 CYS A N 1
ATOM 829 C CA . CYS A 1 97 ? 0.713 -2.233 9.077 1.00 90.81 97 CYS A CA 1
ATOM 830 C C . CYS A 1 97 ? 0.305 -3.088 10.284 1.00 90.81 97 CYS A C 1
ATOM 832 O O . CYS A 1 97 ? -0.358 -2.584 11.190 1.00 90.81 97 CYS A O 1
ATOM 834 N N . LEU A 1 98 ? 0.733 -4.353 10.332 1.00 91.06 98 LEU A N 1
ATOM 835 C CA . LEU A 1 98 ? 0.371 -5.273 11.419 1.00 91.06 98 LEU A CA 1
ATOM 836 C C . LEU A 1 98 ? 0.866 -4.772 12.788 1.00 91.06 98 LEU A C 1
ATOM 838 O O . LEU A 1 98 ? 0.157 -4.878 13.784 1.00 91.06 98 LEU A O 1
ATOM 842 N N . ASN A 1 99 ? 2.046 -4.145 12.836 1.00 94.06 99 ASN A N 1
ATOM 843 C CA . ASN A 1 99 ? 2.575 -3.518 14.053 1.00 94.06 99 ASN A CA 1
ATOM 844 C C . ASN A 1 99 ? 1.871 -2.200 14.432 1.00 94.06 99 ASN A C 1
ATOM 846 O O . ASN A 1 99 ? 2.167 -1.627 15.479 1.00 94.06 99 ASN A O 1
ATOM 850 N N . ASN A 1 100 ? 0.960 -1.700 13.595 1.00 90.88 100 ASN A N 1
ATOM 851 C CA . ASN A 1 100 ? 0.236 -0.445 13.788 1.00 90.88 100 ASN A CA 1
ATOM 852 C C . ASN A 1 100 ? -1.288 -0.643 13.681 1.00 90.88 100 ASN A C 1
ATOM 854 O O . ASN A 1 100 ? -1.986 0.182 13.094 1.00 90.88 100 ASN A O 1
ATOM 858 N N . TRP A 1 101 ? -1.803 -1.714 14.298 1.00 89.19 101 TRP A N 1
ATOM 859 C CA . TRP A 1 101 ? -3.243 -1.964 14.503 1.00 89.19 101 TRP A CA 1
ATOM 860 C C . TRP A 1 101 ? -4.060 -2.227 13.234 1.00 89.19 101 TRP A C 1
ATOM 862 O O . TRP A 1 101 ? -5.287 -2.113 13.243 1.00 89.19 101 TRP A O 1
ATOM 872 N N . VAL A 1 102 ? -3.390 -2.565 12.135 1.00 87.75 102 VAL A N 1
ATOM 873 C CA . VAL A 1 102 ? -4.048 -3.068 10.933 1.00 87.75 102 VAL A CA 1
ATOM 874 C C . VAL A 1 102 ? -4.227 -4.574 11.098 1.00 87.75 102 VAL A C 1
ATOM 876 O O . VAL A 1 102 ? -3.253 -5.289 11.308 1.00 87.75 102 VAL A O 1
ATOM 879 N N . ASP A 1 103 ? -5.458 -5.063 10.987 1.00 88.00 103 ASP A N 1
ATOM 880 C CA . ASP A 1 103 ? -5.785 -6.476 11.226 1.00 88.00 103 ASP A CA 1
ATOM 881 C C . ASP A 1 103 ? -5.553 -7.357 9.988 1.00 88.00 103 ASP A C 1
ATOM 883 O O . ASP A 1 103 ? -5.519 -8.584 10.077 1.00 88.00 103 ASP A O 1
ATOM 887 N N . GLY A 1 104 ? -5.380 -6.742 8.814 1.00 86.25 104 GLY A N 1
ATOM 888 C CA . GLY A 1 104 ? -5.149 -7.464 7.569 1.00 86.25 104 GLY A CA 1
ATOM 889 C C . GLY A 1 104 ? -4.520 -6.617 6.468 1.00 86.25 104 GLY A C 1
ATOM 890 O O . GLY A 1 104 ? -4.735 -5.406 6.376 1.00 86.25 104 GLY A O 1
ATOM 891 N N . TRP A 1 105 ? -3.761 -7.285 5.601 1.00 86.69 105 TRP A N 1
ATOM 892 C CA . TRP A 1 105 ? -3.133 -6.692 4.425 1.00 86.69 105 TRP A CA 1
ATOM 893 C C . TRP A 1 105 ? -3.556 -7.465 3.178 1.00 86.69 105 TRP A C 1
ATOM 895 O O . TRP A 1 105 ? -3.482 -8.694 3.154 1.00 86.69 105 TRP A O 1
ATOM 905 N N . VAL A 1 106 ? -4.020 -6.749 2.157 1.00 86.25 106 VAL A N 1
ATOM 906 C CA . VAL A 1 106 ? -4.577 -7.338 0.935 1.00 86.25 106 VAL A CA 1
ATOM 907 C C . VAL A 1 106 ? -3.858 -6.758 -0.281 1.00 86.25 106 VAL A C 1
ATOM 909 O O . VAL A 1 106 ? -3.698 -5.541 -0.397 1.00 86.25 106 VAL A O 1
ATOM 912 N N . ASP A 1 107 ? -3.414 -7.639 -1.183 1.00 85.56 107 ASP A N 1
ATOM 913 C CA . ASP A 1 107 ? -2.903 -7.233 -2.496 1.00 85.56 107 ASP A CA 1
ATOM 914 C C . ASP A 1 107 ? -4.064 -6.941 -3.467 1.00 85.56 107 ASP A C 1
ATOM 916 O O . ASP A 1 107 ? -5.217 -7.265 -3.209 1.00 85.56 107 ASP A O 1
ATOM 920 N N . TRP A 1 108 ? -3.785 -6.344 -4.620 1.00 83.94 108 TRP A N 1
ATOM 921 C CA . TRP A 1 108 ? -4.822 -5.860 -5.547 1.00 83.94 108 TRP A CA 1
ATOM 922 C C . TRP A 1 108 ? -5.133 -6.849 -6.642 1.00 83.94 108 TRP A C 1
ATOM 924 O O . TRP A 1 108 ? -6.262 -7.307 -6.749 1.00 83.94 108 TRP A O 1
ATOM 934 N N . ASN A 1 109 ? -4.133 -7.178 -7.459 1.00 85.50 109 ASN A N 1
ATOM 935 C CA . ASN A 1 109 ? -4.284 -8.161 -8.515 1.00 85.50 109 ASN A CA 1
ATOM 936 C C . ASN A 1 109 ? -3.512 -9.399 -8.103 1.00 85.50 109 ASN A C 1
ATOM 938 O O . ASN A 1 109 ? -2.290 -9.346 -8.014 1.00 85.50 109 ASN A O 1
ATOM 942 N N . MET A 1 110 ? -4.225 -10.507 -7.915 1.00 85.44 110 MET A N 1
ATOM 943 C CA . MET A 1 110 ? -3.591 -11.798 -7.659 1.00 85.44 110 MET A CA 1
ATOM 944 C C . MET A 1 110 ? -2.737 -12.259 -8.844 1.00 85.44 110 MET A C 1
ATOM 946 O O . MET A 1 110 ? -1.696 -12.870 -8.653 1.00 85.44 110 MET A O 1
ATOM 950 N N . VAL A 1 111 ? -3.196 -12.005 -10.074 1.00 84.00 111 VAL A N 1
ATOM 951 C CA . VAL A 1 111 ? -2.524 -12.415 -11.313 1.00 84.00 111 VAL A CA 1
ATOM 952 C C . VAL A 1 111 ? -2.785 -11.365 -12.389 1.00 84.00 111 VAL A C 1
ATOM 954 O O . VAL A 1 111 ? -3.881 -10.810 -12.467 1.00 84.00 111 VAL A O 1
ATOM 957 N N . LEU A 1 112 ? -1.781 -11.113 -13.228 1.00 83.12 112 LEU A N 1
ATOM 958 C CA . LEU A 1 112 ? -1.868 -10.273 -14.422 1.00 83.12 112 LEU A CA 1
ATOM 959 C C . LEU A 1 112 ? -1.192 -10.967 -15.604 1.00 83.12 112 LEU A C 1
ATOM 961 O O . LEU A 1 112 ? -0.398 -11.892 -15.426 1.00 83.12 112 LEU A O 1
ATOM 965 N N . ASP A 1 113 ? -1.491 -10.498 -16.814 1.00 84.44 113 ASP A N 1
ATOM 966 C CA . ASP A 1 113 ? -0.712 -10.876 -17.989 1.00 84.44 113 ASP A CA 1
ATOM 967 C C . ASP A 1 113 ? 0.715 -10.307 -17.931 1.00 84.44 113 ASP A C 1
ATOM 969 O O . ASP A 1 113 ? 1.074 -9.496 -17.068 1.00 84.44 113 ASP A O 1
ATOM 973 N N . THR A 1 114 ? 1.545 -10.693 -18.900 1.00 81.81 114 THR A N 1
ATOM 974 C CA . THR A 1 114 ? 2.943 -10.262 -18.927 1.00 81.81 114 THR A CA 1
ATOM 975 C C . THR A 1 114 ? 3.143 -8.775 -19.236 1.00 81.81 114 THR A C 1
ATOM 977 O O . THR A 1 114 ? 4.275 -8.321 -19.344 1.00 81.81 114 THR A O 1
ATOM 980 N N . LYS A 1 115 ? 2.072 -7.999 -19.412 1.00 79.56 115 LYS A N 1
ATOM 981 C CA . LYS A 1 115 ? 2.092 -6.548 -19.618 1.00 79.56 115 LYS A CA 1
ATOM 982 C C . LYS A 1 115 ? 1.474 -5.793 -18.436 1.00 79.56 115 LYS A C 1
ATOM 984 O O . LYS A 1 115 ? 1.482 -4.563 -18.451 1.00 79.56 115 LYS A O 1
ATOM 989 N N . GLY A 1 116 ? 0.978 -6.499 -17.417 1.00 79.44 116 GLY A N 1
ATOM 990 C CA . GLY A 1 116 ? 0.323 -5.904 -16.254 1.00 79.44 116 GLY A CA 1
ATOM 991 C C . GLY A 1 116 ? -1.176 -5.638 -16.433 1.00 79.44 116 GLY A C 1
ATOM 992 O O . GLY A 1 116 ? -1.716 -4.746 -15.773 1.00 79.44 116 GLY A O 1
ATOM 993 N N . GLY A 1 117 ? -1.830 -6.352 -17.353 1.00 85.25 117 GLY A N 1
ATOM 994 C CA . GLY A 1 117 ? -3.243 -6.225 -17.714 1.00 85.25 117 GLY A CA 1
ATOM 995 C C . GLY A 1 117 ? -4.087 -7.490 -17.479 1.00 85.25 117 GLY A C 1
ATOM 996 O O . GLY A 1 117 ? -3.609 -8.439 -16.852 1.00 85.25 117 GLY A O 1
ATOM 997 N N . PRO A 1 118 ? -5.339 -7.517 -17.994 1.00 91.31 118 PRO A N 1
ATOM 998 C CA . PRO A 1 118 ? -5.989 -6.480 -18.809 1.00 91.31 118 PRO A CA 1
ATOM 999 C C . PRO A 1 118 ? -6.456 -5.270 -17.981 1.00 91.31 118 PRO A C 1
ATOM 1001 O O . PRO A 1 118 ? -6.929 -5.407 -16.858 1.00 91.31 118 PRO A O 1
ATOM 1004 N N . ASN A 1 119 ? -6.356 -4.064 -18.544 1.00 86.19 119 ASN A N 1
ATOM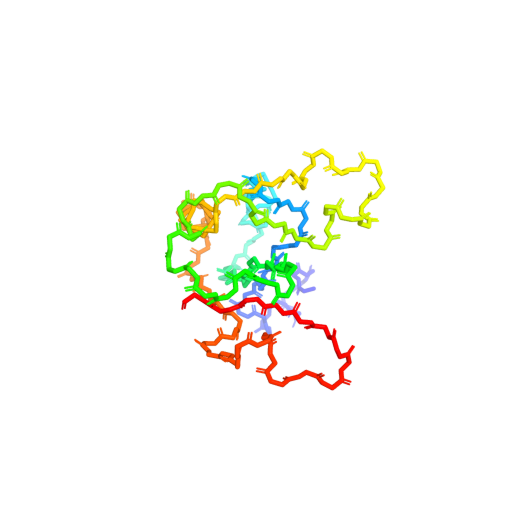 1005 C CA . ASN A 1 119 ? -6.833 -2.830 -17.919 1.00 86.19 119 ASN A CA 1
ATOM 1006 C C . ASN A 1 119 ? -7.383 -1.887 -18.997 1.00 86.19 119 ASN A C 1
ATOM 1008 O O . ASN A 1 119 ? -6.644 -1.446 -19.873 1.00 86.19 119 ASN A O 1
ATOM 1012 N N . TRP A 1 120 ? -8.677 -1.570 -18.925 1.00 90.44 120 TRP A N 1
ATOM 1013 C CA . TRP A 1 120 ? -9.373 -0.777 -19.948 1.00 90.44 120 TRP A CA 1
ATOM 1014 C C . TRP A 1 120 ? -8.824 0.652 -20.099 1.00 90.44 120 TRP A C 1
ATOM 1016 O O . TRP A 1 120 ? -8.845 1.209 -21.192 1.00 90.44 120 TRP A O 1
ATOM 1026 N N . ALA A 1 121 ? -8.311 1.233 -19.012 1.00 89.50 121 ALA A N 1
ATOM 1027 C CA . ALA A 1 121 ? -7.753 2.582 -18.980 1.00 89.50 121 ALA A CA 1
ATOM 1028 C C . ALA A 1 121 ? -6.235 2.597 -19.229 1.00 89.50 121 ALA A C 1
ATOM 1030 O O . ALA A 1 121 ? -5.597 3.638 -19.082 1.00 89.50 121 ALA A O 1
ATOM 1031 N N . ASN A 1 122 ? -5.640 1.449 -19.579 1.00 85.69 122 ASN A N 1
ATOM 1032 C CA . ASN A 1 122 ? -4.196 1.268 -19.738 1.00 85.69 122 ASN A CA 1
ATOM 1033 C C . ASN A 1 122 ? -3.387 1.664 -18.484 1.00 85.69 122 ASN A C 1
ATOM 1035 O O . ASN A 1 122 ? -2.234 2.097 -18.579 1.00 85.69 122 ASN A O 1
ATOM 1039 N N . ASN A 1 123 ? -3.986 1.521 -17.296 1.00 81.81 123 ASN A N 1
ATOM 1040 C CA . ASN A 1 123 ? -3.319 1.759 -16.018 1.00 81.81 123 ASN A CA 1
ATOM 1041 C C . ASN A 1 123 ? -2.631 0.477 -15.524 1.00 81.81 123 ASN A C 1
ATOM 1043 O O . ASN A 1 123 ? -3.149 -0.250 -14.675 1.00 81.81 123 ASN A O 1
ATOM 1047 N N . TRP A 1 124 ? -1.487 0.171 -16.129 1.00 81.88 124 TRP A N 1
ATOM 1048 C CA . TRP A 1 124 ? -0.747 -1.070 -15.899 1.00 81.88 124 TRP A CA 1
ATOM 1049 C C . TRP A 1 124 ? -0.029 -1.091 -14.549 1.00 81.88 124 TRP A C 1
ATOM 1051 O O . TRP A 1 124 ? 0.53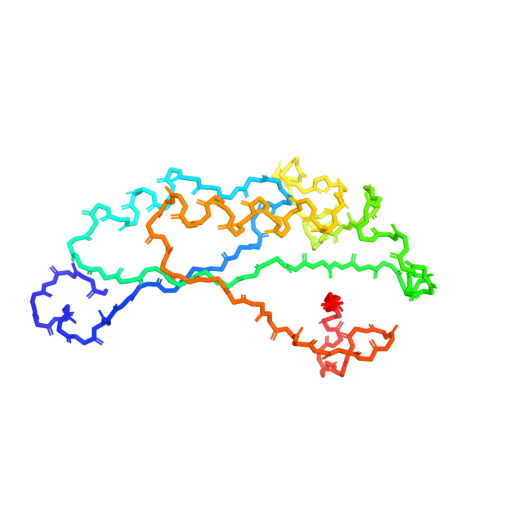8 -0.086 -14.112 1.00 81.88 124 TRP A O 1
ATOM 1061 N N . CYS A 1 125 ? 0.011 -2.266 -13.923 1.00 78.69 125 CYS A N 1
ATOM 1062 C CA . CYS A 1 125 ? 0.759 -2.512 -12.692 1.00 78.69 125 CYS A CA 1
ATOM 1063 C C . CYS A 1 125 ? 1.354 -3.927 -12.686 1.00 78.69 125 CYS A C 1
ATOM 1065 O O . CYS A 1 125 ? 1.155 -4.683 -13.630 1.00 78.69 125 CYS A O 1
ATOM 1067 N N . ILE A 1 126 ? 2.102 -4.286 -11.644 1.00 77.06 126 ILE A N 1
ATOM 1068 C CA . ILE A 1 126 ? 2.605 -5.660 -11.468 1.00 77.06 126 ILE A CA 1
ATOM 1069 C C . ILE A 1 126 ? 1.635 -6.503 -10.642 1.00 77.06 126 ILE A C 1
ATOM 1071 O O . ILE A 1 126 ? 0.769 -5.946 -9.975 1.00 77.06 126 ILE A O 1
ATOM 1075 N N . ALA A 1 127 ? 1.823 -7.817 -10.647 1.00 77.06 127 ALA A N 1
ATOM 1076 C CA . ALA A 1 127 ? 1.380 -8.751 -9.611 1.00 77.06 127 ALA A CA 1
ATOM 1077 C C . ALA A 1 127 ? 2.617 -9.569 -9.194 1.00 77.06 127 ALA A C 1
ATOM 1079 O O . ALA A 1 127 ? 3.493 -9.779 -10.042 1.00 77.06 127 ALA A O 1
ATOM 1080 N N . LEU A 1 128 ? 2.737 -9.932 -7.913 1.00 68.19 128 LEU A N 1
ATOM 1081 C CA . LEU A 1 128 ? 3.872 -10.703 -7.382 1.00 68.19 128 LEU A CA 1
ATOM 1082 C C . LEU A 1 128 ? 3.575 -12.202 -7.342 1.00 68.19 128 LEU A C 1
ATOM 1084 O O . LEU A 1 128 ? 2.431 -12.564 -6.999 1.00 68.19 128 LEU A O 1
#

Sequence (128 aa):
MYKDEASSRYYDGTAIHWYESTYDYFPEELQYAHKRPQKISHSNRSLCRLRSACLERRQMVLEKEATDWGYDWRGREKYLHPKYAPVNRYARDIIGCLNNWVDGWVDWNMVLDTKGGPNWANNWCIAL

Radius of gyration: 16.53 Å; chains: 1; bounding box: 43×32×40 Å

pLDDT: mean 80.12, std 14.32, range [41.56, 94.94]

Foldseek 3Di:
DQPDPVPVVVDQEDEEEDDLALADLCLVVLLVRVVRPHHAYEYEDDFWDDDLVPLPDPCQLVPQAIWGPLCPDPDPSSVRTHGGRNVNSVVCNQVSCVVRRHPYYDYDDQDAPSRQDDDPVSPRGDHD

Secondary structure (DSSP, 8-state):
--SSHHHHTT--EEEEEE-S-SS---HHHHHHHHTSSS-EEEEEEE--B--TT-TT-GGGGTSTTBB-HHHHH--GGGGG---B-HHHHHHHHHHHHHTTTEEEEE-S-S---TTS---TT-------